Protein AF-A0A7S0K8N6-F1 (afdb_monomer_lite)

Organism: Cafeteria roenbergensis (NCBI:txid33653)

Secondary structure (DSSP, 8-state):
---HHHHHHHHHTSHHHHHHHHHHHHHHHHHHTT--SS-EEEEEEEEES--TT--HHHHHHHHHHHHHHHHHHTT----TT--SEEEEEEEE-TTT--EEEEEEEEESSHHHHHHHHT-TTS-BTTBS--EEEEEETTHHHHHHHHHHHHHHHHH-

Radius of gyration: 18.37 Å; chains: 1; bounding box: 34×46×56 Å

InterPro domains:
  IPR012677 Nucleotide-binding alpha-beta plait domain superfamily [G3DSA:3.30.70.330] (26-155)
  IPR035979 RNA-binding domain superfamily [SSF54928] (7-115)

Sequence (156 aa):
RMSVKQLAHARADGRHIVVELFRARRVRAASEASADAHSNDPRSVFLRNLPEGATAESLAAAAEAFVRAEEAKEGGTADEGESRVSECEVARHPRTGLCKGHAILRMVSDDAARLLRHVIGQAFAGSDRVDVRQANAGALEALRAKNAASRERAKA

pLDDT: mean 71.95, std 18.77, range [34.97, 93.31]

Structure (mmCIF, N/CA/C/O backbone):
data_AF-A0A7S0K8N6-F1
#
_entry.id   AF-A0A7S0K8N6-F1
#
loop_
_atom_site.group_PDB
_atom_site.id
_atom_site.type_symbol
_atom_site.label_atom_id
_atom_site.label_alt_id
_atom_site.label_comp_id
_atom_site.label_asym_id
_atom_site.label_entity_id
_atom_site.label_seq_id
_atom_site.pdbx_PDB_ins_code
_atom_site.Cartn_x
_atom_site.Cartn_y
_atom_site.Cartn_z
_atom_site.occupancy
_atom_site.B_iso_or_equiv
_atom_site.auth_seq_id
_atom_site.auth_comp_id
_atom_site.auth_asym_id
_atom_site.auth_atom_id
_atom_site.pdbx_PDB_model_num
ATOM 1 N N . ARG A 1 1 ? -5.032 -17.281 -35.861 1.00 44.78 1 ARG A N 1
ATOM 2 C CA . ARG A 1 1 ? -6.100 -17.079 -34.849 1.00 44.78 1 ARG A CA 1
ATOM 3 C C . ARG A 1 1 ? -6.362 -18.432 -34.195 1.00 44.78 1 ARG A C 1
ATOM 5 O O . ARG A 1 1 ? -6.739 -19.342 -34.918 1.00 44.78 1 ARG A O 1
ATOM 12 N N . MET A 1 2 ? -6.058 -18.603 -32.906 1.00 34.97 2 MET A N 1
ATOM 13 C CA . MET A 1 2 ? -6.268 -19.886 -32.211 1.00 34.97 2 MET A CA 1
ATOM 14 C C . MET A 1 2 ? -7.723 -20.038 -31.757 1.00 34.97 2 MET A C 1
ATOM 16 O O . MET A 1 2 ? -8.360 -19.045 -31.408 1.00 34.97 2 MET A O 1
ATOM 20 N N . SER A 1 3 ? -8.241 -21.270 -31.770 1.00 47.91 3 SER A N 1
ATOM 21 C CA . SER A 1 3 ? -9.622 -21.563 -31.363 1.00 47.91 3 SER A CA 1
ATOM 22 C C . SER A 1 3 ? -9.728 -21.831 -29.858 1.00 47.91 3 SER A C 1
ATOM 24 O O . SER A 1 3 ? -8.802 -22.348 -29.235 1.00 47.91 3 SER A O 1
ATOM 26 N N . VAL A 1 4 ? -10.893 -21.534 -29.278 1.00 48.88 4 VAL A N 1
ATOM 27 C CA . VAL A 1 4 ? -11.215 -21.674 -27.842 1.00 48.88 4 VAL A CA 1
ATOM 28 C C . VAL A 1 4 ? -10.942 -23.087 -27.294 1.00 48.88 4 VAL A C 1
ATOM 30 O O . VAL A 1 4 ? -10.591 -23.242 -26.126 1.00 48.88 4 VAL A O 1
ATOM 33 N N . LYS A 1 5 ? -10.998 -24.125 -28.141 1.00 42.44 5 LYS A N 1
ATOM 34 C CA . LYS A 1 5 ? -10.675 -25.509 -27.751 1.00 42.44 5 LYS A CA 1
ATOM 35 C C . LYS A 1 5 ? -9.182 -25.718 -27.449 1.00 42.44 5 LYS A C 1
ATOM 37 O O . LYS A 1 5 ? -8.846 -26.546 -26.608 1.00 42.44 5 LYS A O 1
ATOM 42 N N . GLN A 1 6 ? -8.289 -24.934 -28.060 1.00 49.00 6 GLN A N 1
ATOM 43 C CA . GLN A 1 6 ? -6.841 -24.989 -27.802 1.00 49.00 6 GLN A CA 1
ATOM 44 C C . GLN A 1 6 ? -6.470 -24.325 -26.464 1.00 49.00 6 GLN A C 1
ATOM 46 O O . GLN A 1 6 ? -5.533 -24.757 -25.797 1.00 49.00 6 GLN A O 1
ATOM 51 N N . LEU A 1 7 ? -7.252 -23.329 -26.028 1.00 46.88 7 LEU A N 1
ATOM 52 C CA . LEU A 1 7 ? -7.067 -22.643 -24.745 1.00 46.88 7 LEU A CA 1
ATOM 53 C C . LEU A 1 7 ? -7.424 -23.540 -23.544 1.00 46.88 7 LEU A C 1
ATOM 55 O O . LEU A 1 7 ? -6.782 -23.464 -22.499 1.00 46.88 7 LEU A O 1
ATOM 59 N N . ALA A 1 8 ? -8.424 -24.414 -23.694 1.00 47.38 8 ALA A N 1
ATOM 60 C CA . ALA A 1 8 ? -8.828 -25.354 -22.646 1.00 47.38 8 ALA A CA 1
ATOM 61 C C . ALA A 1 8 ? -7.823 -26.507 -22.472 1.00 47.38 8 ALA A C 1
ATOM 63 O O . ALA A 1 8 ? -7.524 -26.893 -21.345 1.00 47.38 8 ALA A O 1
ATOM 64 N N . HIS A 1 9 ? -7.245 -27.006 -23.569 1.00 40.44 9 HIS A N 1
ATOM 65 C CA . HIS A 1 9 ? -6.242 -28.074 -23.507 1.00 40.44 9 HIS A CA 1
ATOM 66 C C . HIS A 1 9 ? -4.936 -27.597 -22.843 1.00 40.44 9 HIS A C 1
ATOM 68 O O . HIS A 1 9 ? -4.378 -28.291 -22.002 1.00 40.44 9 HIS A O 1
ATOM 74 N N . ALA A 1 10 ? -4.522 -26.350 -23.101 1.00 46.25 10 ALA A N 1
ATOM 75 C CA . ALA A 1 10 ? -3.358 -25.743 -22.447 1.00 46.25 10 ALA A CA 1
ATOM 76 C C . ALA A 1 10 ? -3.528 -25.547 -20.923 1.00 46.25 10 ALA A C 1
ATOM 78 O O . ALA A 1 10 ? -2.540 -25.562 -20.187 1.00 46.25 10 ALA A O 1
ATOM 79 N N . ARG A 1 11 ? -4.771 -25.383 -20.437 1.00 48.72 11 ARG A N 1
ATOM 80 C CA . ARG A 1 11 ? -5.093 -25.363 -18.997 1.00 48.72 11 ARG A CA 1
ATOM 81 C C . ARG A 1 11 ? -5.067 -26.759 -18.367 1.00 48.72 11 ARG A C 1
ATOM 83 O O . ARG A 1 11 ? -4.719 -26.868 -17.196 1.00 48.72 11 ARG A O 1
ATOM 90 N N . ALA A 1 12 ? -5.398 -27.802 -19.129 1.00 50.88 12 ALA A N 1
ATOM 91 C CA . ALA A 1 12 ? -5.384 -29.189 -18.661 1.00 50.88 12 ALA A CA 1
ATOM 92 C C . ALA A 1 12 ? -3.966 -29.787 -18.583 1.00 50.88 12 ALA A C 1
ATOM 94 O O . ALA A 1 12 ? -3.707 -30.636 -17.738 1.00 50.88 12 ALA A O 1
ATOM 95 N N . ASP A 1 13 ? -3.030 -29.299 -19.401 1.00 50.25 13 ASP A N 1
ATOM 96 C CA . ASP A 1 13 ? -1.679 -29.865 -19.528 1.00 50.25 13 ASP A CA 1
ATOM 97 C C . ASP A 1 13 ? -0.740 -29.614 -18.334 1.00 50.25 13 ASP A C 1
ATOM 99 O O . ASP A 1 13 ? 0.434 -29.986 -18.379 1.00 50.25 13 ASP A O 1
ATOM 103 N N . GLY A 1 14 ? -1.193 -28.934 -17.273 1.00 47.22 14 GLY A N 1
ATOM 104 C CA . GLY A 1 14 ? -0.406 -28.659 -16.060 1.00 47.22 14 GLY A CA 1
ATOM 105 C C . GLY A 1 14 ? 0.812 -27.741 -16.264 1.00 47.22 14 GLY A C 1
ATOM 106 O O . GLY A 1 14 ? 1.283 -27.120 -15.318 1.00 47.22 14 GLY A O 1
ATOM 107 N N . ARG A 1 15 ? 1.296 -27.564 -17.498 1.00 49.75 15 ARG A N 1
ATOM 108 C CA . ARG A 1 15 ? 2.486 -26.774 -17.842 1.00 49.75 15 ARG A CA 1
ATOM 109 C C . ARG A 1 15 ? 2.302 -25.286 -17.551 1.00 49.75 15 ARG A C 1
ATOM 111 O O . ARG A 1 15 ? 3.237 -24.656 -17.070 1.00 49.75 15 ARG A O 1
ATOM 118 N N . HIS A 1 16 ? 1.107 -24.730 -17.767 1.00 43.53 16 HIS A N 1
ATOM 119 C CA . HIS A 1 16 ? 0.828 -23.321 -17.452 1.00 43.53 16 HIS A CA 1
ATOM 120 C C . HIS A 1 16 ? 0.760 -23.074 -15.934 1.00 43.53 16 HIS A C 1
ATOM 122 O O . HIS A 1 16 ? 1.315 -22.095 -15.442 1.00 43.53 16 HIS A O 1
ATOM 128 N N . ILE A 1 17 ? 0.182 -24.021 -15.183 1.00 49.12 17 ILE A N 1
ATOM 129 C CA . ILE A 1 17 ? 0.118 -23.985 -13.713 1.00 49.12 17 ILE A CA 1
ATOM 130 C C . ILE A 1 17 ? 1.530 -24.084 -13.121 1.00 49.12 17 ILE A C 1
ATOM 132 O O . ILE A 1 17 ? 1.879 -23.351 -12.199 1.00 49.12 17 ILE A O 1
ATOM 136 N N . VAL A 1 18 ? 2.383 -24.942 -13.688 1.00 45.88 18 VAL A N 1
ATOM 137 C CA . VAL A 1 18 ? 3.779 -25.089 -13.257 1.00 45.88 18 VAL A CA 1
ATOM 138 C C . VAL A 1 18 ? 4.577 -23.808 -13.523 1.00 45.88 18 VAL A C 1
ATOM 140 O O . VAL A 1 18 ? 5.326 -23.380 -12.650 1.00 45.88 18 VAL A O 1
ATOM 143 N N . VAL A 1 19 ? 4.395 -23.140 -14.668 1.00 46.75 19 VAL A N 1
ATOM 144 C CA . VAL A 1 19 ? 5.081 -21.863 -14.950 1.00 46.75 19 VAL A CA 1
ATOM 145 C C . VAL A 1 19 ? 4.637 -20.754 -13.987 1.00 46.75 19 VAL A C 1
ATOM 147 O O . VAL A 1 19 ? 5.489 -20.005 -13.499 1.00 46.75 19 VAL A O 1
ATOM 150 N N . GLU A 1 20 ? 3.347 -20.670 -13.649 1.00 41.22 20 GLU A N 1
ATOM 151 C CA . GLU A 1 20 ? 2.842 -19.723 -12.643 1.00 41.22 20 GLU A CA 1
ATOM 152 C C . GLU A 1 20 ? 3.358 -20.045 -11.234 1.00 41.22 20 GLU A C 1
ATOM 154 O O . GLU A 1 20 ? 3.832 -19.144 -10.541 1.00 41.22 20 GLU A O 1
ATOM 159 N N . LEU A 1 21 ? 3.388 -21.323 -10.842 1.00 41.31 21 LEU A N 1
ATOM 160 C CA . LEU A 1 21 ? 3.965 -21.769 -9.571 1.00 41.31 21 LEU A CA 1
ATOM 161 C C . LEU A 1 21 ? 5.463 -21.461 -9.486 1.00 41.31 21 LEU A C 1
ATOM 163 O O . LEU A 1 21 ? 5.920 -20.977 -8.454 1.00 41.31 21 LEU A O 1
ATOM 167 N N . PHE A 1 22 ? 6.237 -21.682 -10.553 1.00 39.75 22 PHE A N 1
ATOM 168 C CA . PHE A 1 22 ? 7.670 -21.369 -10.578 1.00 39.75 22 PHE A CA 1
ATOM 169 C C . PHE A 1 22 ? 7.939 -19.863 -10.568 1.00 39.75 22 PHE A C 1
ATOM 171 O O . PHE A 1 22 ? 8.869 -19.426 -9.886 1.00 39.75 22 PHE A O 1
ATOM 178 N N . ARG A 1 23 ? 7.125 -19.052 -11.261 1.00 40.22 23 ARG A N 1
ATOM 179 C CA . ARG A 1 23 ? 7.182 -17.585 -11.142 1.00 40.22 23 ARG A CA 1
ATOM 180 C C . ARG A 1 23 ? 6.846 -17.141 -9.723 1.00 40.22 23 ARG A C 1
ATOM 182 O O . ARG A 1 23 ? 7.619 -16.380 -9.149 1.00 40.22 23 ARG A O 1
ATOM 189 N N . ALA A 1 24 ? 5.783 -17.671 -9.123 1.00 42.22 24 ALA A N 1
ATOM 190 C CA . ALA A 1 24 ? 5.416 -17.382 -7.741 1.00 42.22 24 ALA A CA 1
ATOM 191 C C .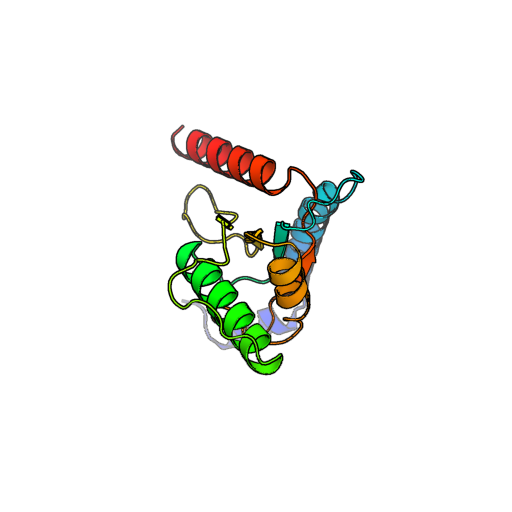 ALA A 1 24 ? 6.525 -17.792 -6.754 1.00 42.22 24 ALA A C 1
ATOM 193 O O . ALA A 1 24 ? 6.823 -17.042 -5.826 1.00 42.22 24 ALA A O 1
ATOM 194 N N . ARG A 1 25 ? 7.201 -18.928 -6.981 1.00 37.19 25 ARG A N 1
ATOM 195 C CA . ARG A 1 25 ? 8.320 -19.417 -6.152 1.00 37.19 25 ARG A CA 1
ATOM 196 C C . ARG A 1 25 ? 9.596 -18.587 -6.314 1.00 37.19 25 ARG A C 1
ATOM 198 O O . ARG A 1 25 ? 10.253 -18.298 -5.320 1.00 37.19 25 ARG A O 1
ATOM 205 N N . ARG A 1 26 ? 9.936 -18.153 -7.534 1.00 37.41 26 ARG A N 1
ATOM 206 C CA . ARG A 1 26 ? 11.084 -17.257 -7.787 1.00 37.41 26 ARG A CA 1
ATOM 207 C C . ARG A 1 26 ? 10.853 -15.850 -7.241 1.00 37.41 26 ARG A C 1
ATOM 209 O O . ARG A 1 26 ? 11.766 -15.271 -6.661 1.00 37.41 26 ARG A O 1
ATOM 216 N N . VAL A 1 27 ? 9.637 -15.321 -7.383 1.00 47.06 27 VAL A N 1
ATOM 217 C CA . VAL A 1 27 ? 9.240 -14.045 -6.769 1.00 47.06 27 VAL A CA 1
ATOM 218 C C . VAL A 1 27 ? 9.249 -14.166 -5.242 1.00 47.06 27 VAL A C 1
ATOM 220 O O . VAL A 1 27 ? 9.713 -13.254 -4.569 1.00 47.06 27 VAL A O 1
ATOM 223 N N . ARG A 1 28 ? 8.837 -15.316 -4.688 1.00 42.19 28 ARG A N 1
ATOM 224 C CA . ARG A 1 28 ? 8.918 -15.609 -3.250 1.00 42.19 28 ARG A CA 1
ATOM 225 C C . ARG A 1 28 ? 10.362 -15.618 -2.736 1.00 42.19 28 ARG A C 1
ATOM 227 O O . ARG A 1 28 ? 10.626 -14.916 -1.774 1.00 42.19 28 ARG A O 1
ATOM 234 N N . ALA A 1 29 ? 11.294 -16.289 -3.413 1.00 35.75 29 ALA A N 1
ATOM 235 C CA . ALA A 1 29 ? 12.700 -16.343 -2.994 1.00 35.75 29 ALA A CA 1
ATOM 236 C C . ALA A 1 29 ? 13.417 -14.977 -3.071 1.00 35.75 29 ALA A C 1
ATOM 238 O O . ALA A 1 29 ? 14.181 -14.624 -2.179 1.00 35.75 29 ALA A O 1
ATOM 239 N N . ALA A 1 30 ? 13.136 -14.165 -4.097 1.00 42.75 30 ALA A N 1
ATOM 240 C CA . ALA A 1 30 ? 13.681 -12.805 -4.190 1.00 42.75 30 ALA A CA 1
ATOM 241 C C . ALA A 1 30 ? 13.047 -11.831 -3.173 1.00 42.75 30 ALA A C 1
ATOM 243 O O . ALA A 1 30 ? 13.660 -10.824 -2.823 1.00 42.75 30 ALA A O 1
ATOM 244 N N . SER A 1 31 ? 11.830 -12.132 -2.706 1.00 44.56 31 SER A N 1
ATOM 245 C CA . SER A 1 31 ? 11.134 -11.387 -1.653 1.00 44.56 31 SER A CA 1
ATOM 246 C C . SER A 1 31 ? 11.548 -11.837 -0.242 1.00 44.56 31 SER A C 1
ATOM 248 O O . SER A 1 31 ? 11.524 -11.018 0.669 1.00 44.56 31 SER A O 1
ATOM 250 N N . GLU A 1 32 ? 11.952 -13.101 -0.062 1.00 38.91 32 GLU A N 1
ATOM 251 C CA . GLU A 1 32 ? 12.437 -13.683 1.203 1.00 38.91 32 GLU A CA 1
ATOM 252 C C . GLU A 1 32 ? 13.916 -13.362 1.474 1.00 38.91 32 GLU A C 1
ATOM 254 O O . GLU A 1 32 ? 14.274 -13.131 2.618 1.00 38.91 32 GLU A O 1
ATOM 259 N N . ALA A 1 33 ? 14.770 -13.209 0.453 1.00 39.22 33 ALA A N 1
ATOM 260 C CA . ALA A 1 33 ? 16.171 -12.792 0.645 1.00 39.22 33 ALA A CA 1
ATOM 261 C C . ALA A 1 33 ? 16.335 -11.357 1.205 1.00 39.22 33 ALA A C 1
ATOM 263 O O . ALA A 1 33 ? 17.443 -10.916 1.493 1.00 39.22 33 ALA A O 1
ATOM 264 N N . SER A 1 34 ? 15.235 -10.613 1.346 1.00 42.25 34 SER A N 1
ATOM 265 C CA . SER A 1 34 ? 15.181 -9.318 2.029 1.00 42.25 34 SER A CA 1
ATOM 266 C C . SER A 1 34 ? 14.826 -9.442 3.522 1.00 42.25 34 SER A C 1
ATOM 268 O O . SER A 1 34 ? 14.711 -8.405 4.175 1.00 42.25 34 SER A O 1
ATOM 270 N N . ALA A 1 35 ? 14.591 -10.664 4.030 1.00 39.56 35 ALA A N 1
ATOM 271 C CA . ALA A 1 35 ? 14.024 -10.956 5.351 1.00 39.56 35 ALA A CA 1
ATOM 272 C C . ALA A 1 35 ? 15.047 -11.186 6.478 1.00 39.56 35 ALA A C 1
ATOM 274 O O . ALA A 1 35 ? 14.685 -11.060 7.643 1.00 39.56 35 ALA A O 1
ATOM 275 N N . ASP A 1 36 ? 16.313 -11.458 6.158 1.00 36.53 36 ASP A N 1
ATOM 276 C CA . ASP A 1 36 ? 17.320 -11.833 7.156 1.00 36.53 36 ASP A CA 1
ATOM 277 C C . ASP A 1 36 ? 18.231 -10.652 7.538 1.00 36.53 36 ASP A C 1
ATOM 279 O O . ASP A 1 36 ? 19.398 -10.590 7.161 1.00 36.53 36 ASP A O 1
ATOM 283 N N . ALA A 1 37 ? 17.690 -9.691 8.296 1.00 39.47 37 ALA A N 1
ATOM 284 C CA . ALA A 1 37 ? 18.465 -8.750 9.115 1.00 39.47 37 ALA A CA 1
ATOM 285 C C . ALA A 1 37 ? 17.570 -8.173 10.228 1.00 39.47 37 ALA A C 1
ATOM 287 O O . ALA A 1 37 ? 16.569 -7.514 9.960 1.00 39.47 37 ALA A O 1
ATOM 288 N N . HIS A 1 38 ? 17.916 -8.466 11.484 1.00 43.16 38 HIS A N 1
ATOM 289 C CA . HIS A 1 38 ? 17.074 -8.288 12.672 1.00 43.16 38 HIS A CA 1
ATOM 290 C C . HIS A 1 38 ? 17.031 -6.839 13.185 1.00 43.16 38 HIS A C 1
ATOM 292 O O . HIS A 1 38 ? 17.598 -6.504 14.223 1.00 43.16 38 HIS A O 1
ATOM 298 N N . SER A 1 39 ? 16.308 -5.982 12.475 1.00 45.75 39 SER A N 1
ATOM 299 C CA . SER A 1 39 ? 15.748 -4.748 13.021 1.00 45.75 39 SER A CA 1
ATOM 300 C C . SER A 1 39 ? 14.447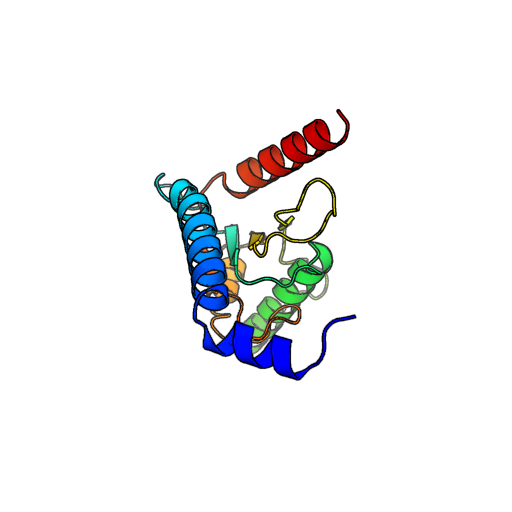 -4.487 12.277 1.00 45.75 39 SER A C 1
ATOM 302 O O . SER A 1 39 ? 14.451 -4.459 11.049 1.00 45.75 39 SER A O 1
ATOM 304 N N . ASN A 1 40 ? 13.330 -4.359 12.991 1.00 66.81 40 ASN A N 1
ATOM 305 C CA . ASN A 1 40 ? 12.032 -4.069 12.392 1.00 66.81 40 ASN A CA 1
ATOM 306 C C . ASN A 1 40 ? 11.648 -2.641 12.762 1.00 66.81 40 ASN A C 1
ATOM 308 O O . ASN A 1 40 ? 11.552 -2.324 13.945 1.00 66.81 40 ASN A O 1
ATOM 312 N N . ASP A 1 41 ? 11.400 -1.791 11.769 1.00 76.94 41 ASP A N 1
ATOM 313 C CA . ASP A 1 41 ? 10.763 -0.499 12.017 1.00 76.94 41 ASP A CA 1
ATOM 314 C C . ASP A 1 41 ? 9.292 -0.773 12.399 1.00 76.94 41 ASP A C 1
ATOM 316 O O . ASP A 1 41 ? 8.540 -1.306 11.575 1.00 76.94 41 ASP A O 1
ATOM 320 N N . PRO A 1 42 ? 8.854 -0.481 13.642 1.00 82.62 42 PRO A N 1
ATOM 321 C CA . PRO A 1 42 ? 7.500 -0.796 14.105 1.00 82.62 42 PRO A CA 1
ATOM 322 C C . PRO A 1 42 ? 6.409 -0.064 13.321 1.00 82.62 42 PRO A C 1
ATOM 324 O O . PRO A 1 42 ? 5.275 -0.557 13.258 1.00 82.62 42 PRO A O 1
ATOM 327 N N . ARG A 1 43 ? 6.767 1.054 12.677 1.00 88.75 43 ARG A N 1
ATOM 328 C CA . ARG A 1 43 ? 5.878 1.895 11.870 1.00 88.75 43 ARG A CA 1
ATOM 329 C C . ARG A 1 43 ? 5.783 1.450 10.423 1.00 88.75 43 ARG A C 1
ATOM 331 O O . ARG A 1 43 ? 4.872 1.884 9.721 1.00 88.75 43 ARG A O 1
ATOM 338 N N . SER A 1 44 ? 6.708 0.615 9.959 1.00 89.00 44 SER A N 1
ATOM 339 C CA . SER A 1 44 ? 6.747 0.196 8.564 1.00 89.00 44 SER A CA 1
ATOM 340 C C . SER A 1 44 ? 6.009 -1.126 8.351 1.00 89.00 44 SER A C 1
ATOM 342 O O . SER A 1 44 ? 6.150 -2.101 9.093 1.00 89.00 44 SER A O 1
ATOM 344 N N . VAL A 1 45 ? 5.208 -1.162 7.293 1.00 88.69 45 VAL A N 1
ATOM 345 C CA . VAL A 1 45 ? 4.309 -2.252 6.926 1.00 88.69 45 VAL A CA 1
ATOM 346 C C . VAL A 1 45 ? 4.599 -2.672 5.490 1.00 88.69 45 VAL A C 1
ATOM 348 O O . VAL A 1 45 ? 4.671 -1.849 4.580 1.00 88.69 45 VAL A O 1
ATOM 351 N N . PHE A 1 46 ? 4.768 -3.970 5.282 1.00 89.25 46 PHE A N 1
ATOM 352 C CA . PHE A 1 46 ? 4.930 -4.592 3.979 1.00 89.25 46 PHE A CA 1
ATOM 353 C C . PHE A 1 46 ? 3.584 -5.135 3.497 1.00 89.25 46 PHE A C 1
ATOM 355 O O . PHE A 1 46 ? 2.940 -5.919 4.195 1.00 89.25 46 PHE A O 1
ATOM 362 N N . LEU A 1 47 ? 3.187 -4.740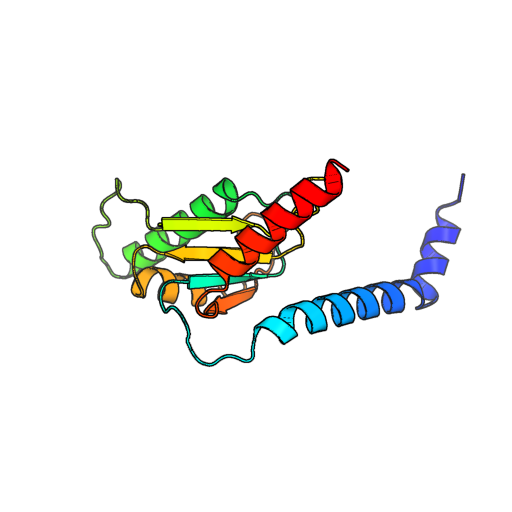 2.289 1.00 87.62 47 LEU A N 1
ATOM 363 C CA . LEU A 1 47 ? 1.981 -5.212 1.614 1.00 87.62 47 LEU A CA 1
ATOM 364 C C . LEU A 1 47 ? 2.352 -6.133 0.457 1.00 87.62 47 LEU A C 1
ATOM 366 O O . LEU A 1 47 ? 3.229 -5.802 -0.344 1.00 87.62 47 LEU A O 1
ATOM 370 N N . ARG A 1 48 ? 1.638 -7.250 0.314 1.00 87.19 48 ARG A N 1
ATOM 371 C CA . ARG A 1 48 ? 1.810 -8.220 -0.776 1.00 87.19 48 ARG A CA 1
ATOM 372 C C . ARG A 1 48 ? 0.466 -8.631 -1.380 1.00 87.19 48 ARG A C 1
ATOM 374 O O . ARG A 1 48 ? -0.568 -8.531 -0.732 1.00 87.19 48 ARG A O 1
ATOM 381 N N . ASN A 1 49 ? 0.510 -9.143 -2.613 1.00 85.31 49 ASN A N 1
ATOM 382 C CA . ASN A 1 49 ? -0.646 -9.527 -3.437 1.00 85.31 49 ASN A CA 1
ATOM 383 C C . ASN A 1 49 ? -1.470 -8.311 -3.884 1.00 85.31 49 ASN A C 1
ATOM 385 O O . ASN A 1 49 ? -2.701 -8.338 -3.927 1.00 85.31 49 ASN A O 1
ATOM 389 N N . LEU A 1 50 ? -0.761 -7.231 -4.208 1.00 84.88 50 LEU A N 1
ATOM 390 C CA . LEU A 1 50 ? -1.359 -6.019 -4.752 1.00 84.88 50 LEU A CA 1
ATOM 391 C C . LEU A 1 50 ? -1.671 -6.182 -6.249 1.00 84.88 50 LEU A C 1
ATOM 393 O O . LEU A 1 50 ? -0.914 -6.859 -6.954 1.00 84.88 50 LEU A O 1
ATOM 397 N N . PRO A 1 51 ? -2.743 -5.551 -6.756 1.00 84.69 51 PRO A N 1
ATOM 398 C CA . PRO A 1 51 ? -3.051 -5.563 -8.179 1.00 84.69 51 PRO A CA 1
ATOM 399 C C . PRO A 1 51 ? -2.016 -4.745 -8.962 1.00 84.69 51 PRO A C 1
ATOM 401 O O . PRO A 1 51 ? -1.406 -3.814 -8.435 1.00 84.69 51 PRO A O 1
ATOM 404 N N . GLU A 1 52 ? -1.843 -5.042 -10.253 1.00 86.25 52 GLU A N 1
ATOM 405 C CA . GLU A 1 52 ? -0.882 -4.332 -11.117 1.00 86.25 52 GLU A CA 1
ATOM 406 C C . GLU A 1 52 ? -1.151 -2.818 -11.197 1.00 86.25 52 GLU A C 1
ATOM 408 O O . GLU A 1 52 ? -0.216 -2.029 -11.355 1.00 86.25 52 GLU A O 1
ATOM 413 N N . GLY A 1 53 ? -2.419 -2.418 -11.043 1.00 85.69 53 GLY A N 1
ATOM 414 C CA . GLY A 1 53 ? -2.868 -1.025 -11.019 1.00 85.69 53 GLY A CA 1
ATOM 415 C C . GLY A 1 53 ? -2.684 -0.303 -9.681 1.00 85.69 53 GLY A C 1
ATOM 416 O O . GLY A 1 53 ? -3.028 0.871 -9.596 1.00 85.69 53 GLY A O 1
ATOM 417 N N . ALA A 1 54 ? -2.156 -0.958 -8.641 1.00 86.38 54 ALA A N 1
ATOM 418 C CA . ALA A 1 54 ? -1.972 -0.324 -7.339 1.00 86.38 54 ALA A CA 1
ATOM 419 C C . ALA A 1 54 ? -1.011 0.874 -7.424 1.00 86.38 54 ALA A C 1
ATOM 421 O O . ALA A 1 54 ? 0.124 0.766 -7.909 1.00 86.38 54 ALA A O 1
ATOM 422 N N . THR A 1 55 ? -1.459 2.017 -6.912 1.00 89.62 55 THR A N 1
ATOM 423 C CA . THR A 1 55 ? -0.666 3.246 -6.799 1.00 89.62 55 THR A CA 1
ATOM 424 C C . THR A 1 55 ? -0.397 3.592 -5.339 1.00 89.62 55 THR A C 1
ATOM 426 O O . THR A 1 55 ? -1.101 3.115 -4.449 1.00 89.62 55 THR A O 1
ATOM 429 N N . ALA A 1 56 ? 0.618 4.422 -5.087 1.00 89.50 56 ALA A N 1
ATOM 430 C CA . ALA A 1 56 ? 0.953 4.834 -3.726 1.00 89.50 56 ALA A CA 1
ATOM 431 C C . ALA A 1 56 ? -0.225 5.574 -3.075 1.00 89.50 56 ALA A C 1
ATOM 433 O O . ALA A 1 56 ? -0.567 5.304 -1.931 1.00 89.50 56 ALA A O 1
ATOM 434 N N . GLU A 1 57 ? -0.905 6.417 -3.851 1.00 89.75 57 GLU A N 1
ATOM 435 C CA . GLU A 1 57 ? -2.082 7.180 -3.440 1.00 89.75 57 GLU A CA 1
ATOM 436 C C . GLU A 1 57 ? -3.245 6.248 -3.078 1.00 89.75 57 GLU A C 1
ATOM 438 O O . GLU A 1 57 ? -3.832 6.383 -2.009 1.00 89.75 57 GLU A O 1
ATOM 443 N N . SER A 1 58 ? -3.541 5.251 -3.924 1.00 87.69 58 SER A N 1
ATOM 444 C CA . SER A 1 58 ? -4.627 4.294 -3.662 1.00 87.69 58 SER A CA 1
ATOM 445 C C . SER A 1 58 ? -4.380 3.439 -2.414 1.00 87.69 58 SER A C 1
ATOM 447 O O . SER A 1 58 ? -5.314 3.139 -1.673 1.00 87.69 58 SER A O 1
ATOM 449 N N . LEU A 1 59 ? -3.121 3.062 -2.163 1.00 89.19 59 LEU A N 1
ATOM 450 C CA . LEU A 1 59 ? -2.740 2.256 -1.004 1.00 89.19 59 LEU A CA 1
ATOM 451 C C . LEU A 1 59 ? -2.722 3.092 0.274 1.00 89.19 59 LEU A C 1
ATOM 453 O O . LEU A 1 59 ? -3.180 2.607 1.304 1.00 89.19 59 LEU A O 1
ATOM 457 N N . ALA A 1 60 ? -2.227 4.331 0.208 1.00 90.12 60 ALA A N 1
ATOM 458 C CA . ALA A 1 60 ? -2.255 5.261 1.329 1.00 90.12 60 ALA A CA 1
ATOM 459 C C . ALA A 1 60 ? -3.700 5.571 1.739 1.00 90.12 60 ALA A C 1
ATOM 461 O O . ALA A 1 60 ? -4.045 5.388 2.900 1.00 90.12 60 ALA A O 1
ATOM 462 N N . ALA A 1 61 ? -4.573 5.907 0.783 1.00 87.56 61 ALA A N 1
ATOM 463 C CA . ALA A 1 61 ? -5.985 6.174 1.059 1.00 87.56 61 ALA A CA 1
ATOM 464 C C . ALA A 1 61 ? -6.705 4.956 1.668 1.00 87.56 61 ALA A C 1
ATOM 466 O O . ALA A 1 61 ? -7.461 5.096 2.628 1.00 87.56 61 ALA A O 1
ATOM 467 N N . ALA A 1 62 ? -6.450 3.746 1.153 1.00 86.81 62 ALA A N 1
ATOM 468 C CA . ALA A 1 62 ? -7.021 2.522 1.716 1.00 86.81 62 ALA A CA 1
ATOM 469 C C . ALA A 1 62 ? -6.504 2.238 3.138 1.00 86.81 62 ALA A C 1
ATOM 471 O O . ALA A 1 62 ? -7.277 1.835 4.007 1.00 86.81 62 ALA A O 1
ATOM 472 N N . ALA A 1 63 ? -5.212 2.471 3.386 1.00 87.94 63 ALA A N 1
ATOM 473 C CA . ALA A 1 63 ? -4.611 2.315 4.705 1.00 87.94 63 ALA A CA 1
ATOM 474 C C . ALA A 1 63 ? -5.186 3.314 5.715 1.00 87.94 63 ALA A C 1
ATOM 476 O O . ALA A 1 63 ? -5.537 2.928 6.827 1.00 87.94 63 ALA A O 1
ATOM 477 N N . GLU A 1 64 ? -5.326 4.578 5.323 1.00 88.25 64 GLU A N 1
ATOM 478 C CA . GLU A 1 64 ? -5.925 5.617 6.159 1.00 88.25 64 GLU A CA 1
ATOM 479 C C . GLU A 1 64 ? -7.382 5.310 6.489 1.00 88.25 64 GLU A C 1
ATOM 481 O O . GLU A 1 64 ? -7.760 5.360 7.657 1.00 88.25 64 GLU A O 1
ATOM 486 N N . ALA A 1 65 ? -8.186 4.945 5.486 1.00 85.81 65 ALA A N 1
ATOM 487 C CA . ALA A 1 65 ? -9.585 4.590 5.691 1.00 85.81 65 ALA A CA 1
ATOM 488 C C . ALA A 1 65 ? -9.733 3.416 6.668 1.00 85.81 65 ALA A C 1
ATOM 490 O O . ALA A 1 65 ? -10.583 3.462 7.556 1.00 85.81 65 ALA A O 1
ATOM 491 N N . PHE A 1 66 ? -8.881 2.392 6.543 1.00 85.81 66 PHE A N 1
ATOM 492 C CA . PHE A 1 66 ? -8.887 1.258 7.461 1.00 85.81 66 PHE A CA 1
ATOM 493 C C . PHE A 1 66 ? -8.515 1.675 8.886 1.00 85.81 66 PHE A C 1
ATOM 495 O O . PHE A 1 66 ? -9.253 1.382 9.821 1.00 85.81 66 PHE A O 1
ATOM 502 N N . VAL A 1 67 ? -7.394 2.383 9.060 1.00 86.62 67 VAL A N 1
ATOM 503 C CA . VAL A 1 67 ? -6.930 2.812 10.389 1.00 86.62 67 VAL A CA 1
ATOM 504 C C . VAL A 1 67 ? -7.977 3.684 11.070 1.00 86.62 67 VAL A C 1
ATOM 506 O O . VAL A 1 67 ? -8.302 3.432 12.223 1.00 86.62 67 VAL A O 1
ATOM 509 N N . ARG A 1 68 ? -8.571 4.644 10.352 1.00 85.00 68 ARG A N 1
ATOM 510 C CA . ARG A 1 68 ? -9.651 5.486 10.888 1.00 85.00 68 ARG A CA 1
ATOM 511 C C . ARG A 1 68 ? -10.875 4.664 11.289 1.00 85.00 68 ARG A C 1
ATOM 513 O O . ARG A 1 68 ? -11.458 4.914 12.339 1.00 85.00 68 ARG A O 1
ATOM 520 N N . ALA A 1 69 ? -11.257 3.679 10.476 1.00 84.00 69 ALA A N 1
ATOM 521 C CA . ALA A 1 69 ? -12.379 2.801 10.789 1.00 84.00 69 ALA A CA 1
ATOM 522 C C . ALA A 1 69 ? -12.120 1.942 12.037 1.00 84.00 69 ALA A C 1
ATOM 524 O O . ALA A 1 69 ? -13.050 1.708 12.803 1.00 84.00 69 ALA A O 1
ATOM 525 N N . GLU A 1 70 ? -10.886 1.484 12.260 1.00 84.88 70 GLU A N 1
ATOM 526 C CA . GLU A 1 70 ? -10.522 0.765 13.485 1.00 84.88 70 GLU A CA 1
ATOM 527 C C . GLU A 1 70 ? -10.434 1.702 14.703 1.00 84.88 70 GLU A C 1
ATOM 529 O O . GLU A 1 70 ? -11.013 1.388 15.740 1.00 84.88 70 GLU A O 1
ATOM 534 N N . GLU A 1 71 ? -9.813 2.880 14.577 1.00 83.12 71 GLU A N 1
ATOM 535 C CA . GLU A 1 71 ? -9.731 3.886 15.654 1.00 83.12 71 GLU A CA 1
ATOM 536 C C . GLU A 1 71 ? -11.126 4.328 16.137 1.00 83.12 71 GLU A C 1
ATOM 538 O O . GLU A 1 71 ? -11.363 4.479 17.339 1.00 83.12 71 GLU A O 1
ATOM 543 N N . ALA A 1 72 ? -12.085 4.470 15.217 1.00 82.38 72 ALA A N 1
ATOM 544 C CA . ALA A 1 72 ? -13.465 4.820 15.546 1.00 82.38 72 ALA A CA 1
ATOM 545 C C . ALA A 1 72 ? -14.184 3.739 16.379 1.00 82.38 72 ALA A C 1
ATOM 547 O O . ALA A 1 72 ? -15.052 4.068 17.189 1.00 82.38 72 ALA A O 1
ATOM 548 N N . LYS A 1 73 ? -13.827 2.453 16.227 1.00 82.19 73 LYS A N 1
ATOM 549 C CA . LYS A 1 73 ? -14.396 1.365 17.050 1.00 82.19 73 LYS A CA 1
ATOM 550 C C . LYS A 1 73 ? -13.908 1.419 18.494 1.00 82.19 73 LYS A C 1
ATOM 552 O O . LYS A 1 73 ? -14.633 0.995 19.389 1.00 82.19 73 LYS A O 1
ATOM 557 N N . GLU A 1 74 ? -12.705 1.942 18.720 1.00 75.06 74 GLU A N 1
ATOM 558 C CA . GLU A 1 74 ? -12.110 2.090 20.053 1.00 75.06 74 GLU A CA 1
ATOM 559 C C . GLU A 1 74 ? -12.601 3.354 20.790 1.00 75.06 74 GLU A C 1
ATOM 561 O O . GLU A 1 74 ? -12.159 3.635 21.902 1.00 75.06 74 GLU A O 1
ATOM 566 N N . GLY A 1 75 ? -13.547 4.107 20.212 1.00 66.25 75 GLY A N 1
ATOM 567 C CA . GLY A 1 75 ? -14.095 5.328 20.813 1.00 66.25 75 GLY A CA 1
ATOM 568 C C . GLY A 1 75 ? -13.176 6.546 20.684 1.00 66.25 75 GLY A C 1
ATOM 569 O O . GLY A 1 75 ? -13.392 7.549 21.365 1.00 66.25 75 GLY A O 1
ATOM 570 N N . GLY A 1 76 ? -12.158 6.476 19.821 1.00 61.38 76 GLY A N 1
ATOM 571 C CA . GLY A 1 76 ? -11.276 7.599 19.531 1.00 61.38 76 GLY A CA 1
ATOM 572 C C . GLY A 1 76 ? -11.985 8.672 18.706 1.00 61.38 76 GLY A C 1
ATOM 573 O O . GLY A 1 76 ? -12.535 8.394 17.641 1.00 61.38 76 GLY A O 1
ATOM 574 N N . THR A 1 77 ? -11.936 9.925 19.160 1.00 56.69 77 THR A N 1
ATOM 575 C CA . THR A 1 77 ? -12.264 11.090 18.327 1.00 56.69 77 THR A CA 1
ATOM 576 C C . THR A 1 77 ? -11.077 11.350 17.403 1.00 56.69 77 THR A C 1
ATOM 578 O O . THR A 1 77 ? -10.192 12.141 17.730 1.00 56.69 77 THR A O 1
ATOM 581 N N . ALA A 1 78 ? -10.987 10.599 16.306 1.00 56.75 78 ALA A N 1
ATOM 582 C CA . ALA A 1 78 ? -9.915 10.778 15.337 1.00 56.75 78 ALA A CA 1
ATOM 583 C C . ALA A 1 78 ? -9.971 12.202 14.759 1.00 56.75 78 ALA A C 1
ATOM 585 O O . ALA A 1 78 ? -11.022 12.646 14.299 1.00 56.75 78 ALA A O 1
ATOM 586 N N . ASP A 1 79 ? -8.842 12.909 14.794 1.00 63.50 79 ASP A N 1
ATOM 587 C CA . ASP A 1 79 ? -8.699 14.202 14.133 1.00 63.50 79 ASP A CA 1
ATOM 588 C C . ASP A 1 79 ? -8.778 13.989 12.612 1.00 63.50 79 ASP A C 1
ATOM 590 O O . ASP A 1 79 ? -7.949 13.297 12.012 1.00 63.50 79 ASP A O 1
ATOM 594 N N . GLU A 1 80 ? -9.821 14.531 11.982 1.00 60.19 80 GLU A N 1
ATOM 595 C CA . GLU A 1 80 ? -10.135 14.284 10.573 1.00 60.19 80 GLU A CA 1
ATOM 596 C C . GLU A 1 80 ? -9.067 14.843 9.617 1.00 60.19 80 GLU A C 1
ATOM 598 O O . GLU A 1 80 ? -8.999 14.402 8.463 1.00 60.19 80 GLU A O 1
ATOM 603 N N . GLY A 1 81 ? -8.214 15.762 10.088 1.00 64.44 81 GLY A N 1
ATOM 604 C CA . GLY A 1 81 ? -7.204 16.456 9.285 1.00 64.44 81 GLY A CA 1
ATOM 605 C C . GLY A 1 81 ? -5.836 15.774 9.188 1.00 64.44 81 GLY A C 1
ATOM 606 O O . GLY A 1 81 ? -5.070 16.101 8.281 1.00 64.44 81 GLY A O 1
ATOM 607 N N . GLU A 1 82 ? -5.509 14.824 10.069 1.00 76.44 82 GLU A N 1
ATOM 608 C CA . GLU A 1 82 ? -4.170 14.223 10.093 1.00 76.44 82 GLU A CA 1
ATOM 609 C C . GLU A 1 82 ? -4.077 12.950 9.236 1.00 76.44 82 GLU A C 1
ATOM 611 O O . GLU A 1 82 ? -4.893 12.023 9.334 1.00 76.44 82 GLU A O 1
ATOM 616 N N . SER A 1 83 ? -3.045 12.893 8.388 1.00 82.56 83 SER A N 1
ATOM 617 C CA . SER A 1 83 ? -2.683 11.677 7.658 1.00 82.56 83 SER A CA 1
ATOM 618 C C . SER A 1 83 ? -2.080 10.658 8.623 1.00 82.56 83 SER A C 1
ATOM 620 O O . SER A 1 83 ? -1.253 10.989 9.473 1.00 82.56 83 SER A O 1
ATOM 622 N N . ARG A 1 84 ? -2.478 9.390 8.486 1.00 85.62 84 ARG A N 1
ATOM 623 C CA . ARG A 1 84 ? -1.895 8.277 9.257 1.00 85.62 84 ARG A CA 1
ATOM 624 C C . ARG A 1 84 ? -0.721 7.617 8.539 1.00 85.62 84 ARG A C 1
ATOM 626 O O . ARG A 1 84 ? 0.027 6.864 9.165 1.00 85.62 84 ARG A O 1
ATOM 633 N N . VAL A 1 85 ? -0.533 7.914 7.255 1.00 89.56 85 VAL A N 1
ATOM 634 C CA . VAL A 1 85 ? 0.517 7.350 6.402 1.00 89.56 85 VAL A CA 1
ATOM 635 C C . VAL A 1 85 ? 1.568 8.426 6.156 1.00 89.56 85 VAL A C 1
ATOM 637 O O . VAL A 1 85 ? 1.308 9.415 5.487 1.00 89.56 85 VAL A O 1
ATOM 640 N N . SER A 1 86 ? 2.780 8.236 6.674 1.00 91.94 86 SER A N 1
ATOM 641 C CA . SER A 1 86 ? 3.867 9.190 6.430 1.00 91.94 86 SER A CA 1
ATOM 642 C C . SER A 1 86 ? 4.471 9.005 5.042 1.00 91.94 86 SER A C 1
ATOM 644 O O . SER A 1 86 ? 4.787 9.977 4.361 1.00 91.94 86 SER A O 1
ATOM 646 N N . GLU A 1 87 ? 4.644 7.756 4.606 1.00 92.38 87 GLU A N 1
ATOM 647 C CA . GLU A 1 87 ? 5.313 7.442 3.347 1.00 92.38 87 GLU A CA 1
ATOM 648 C C . GLU A 1 87 ? 4.738 6.166 2.717 1.00 92.38 87 GLU A C 1
ATOM 650 O O . GLU A 1 87 ? 4.387 5.213 3.410 1.00 92.38 87 GLU A O 1
ATOM 655 N N . CYS A 1 88 ? 4.694 6.101 1.385 1.00 92.50 88 CYS A N 1
ATOM 656 C CA . CYS A 1 88 ? 4.317 4.894 0.651 1.00 92.50 88 CYS A CA 1
ATOM 657 C C . CYS A 1 88 ? 5.213 4.720 -0.578 1.00 92.50 88 CYS A C 1
ATOM 659 O O . CYS A 1 88 ? 5.355 5.638 -1.384 1.00 92.50 88 CYS A O 1
ATOM 661 N N . GLU A 1 89 ? 5.799 3.534 -0.742 1.00 93.31 89 GLU A N 1
ATOM 662 C CA . GLU A 1 89 ? 6.575 3.169 -1.924 1.00 93.31 89 GLU A CA 1
ATOM 663 C C . GLU A 1 89 ? 6.049 1.862 -2.520 1.00 93.31 89 GLU A C 1
ATOM 665 O O . GLU A 1 89 ? 6.012 0.816 -1.868 1.00 93.31 89 GLU A O 1
ATOM 670 N N . VAL A 1 90 ? 5.687 1.907 -3.800 1.00 91.81 90 VAL A N 1
ATOM 671 C CA . VAL A 1 90 ? 5.212 0.736 -4.545 1.00 91.81 90 VAL A CA 1
ATOM 672 C C . VAL A 1 90 ? 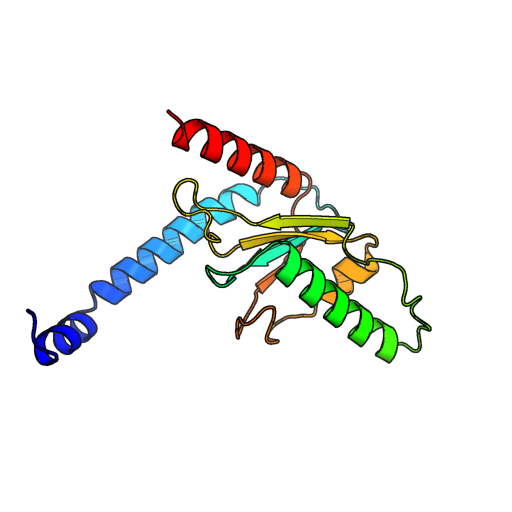6.357 0.151 -5.350 1.00 91.81 90 VAL A C 1
ATOM 674 O O . VAL A 1 90 ? 7.049 0.867 -6.072 1.00 91.81 90 VAL A O 1
ATOM 677 N N . ALA A 1 91 ? 6.547 -1.164 -5.298 1.00 88.81 91 ALA A N 1
ATOM 678 C CA . ALA A 1 91 ? 7.512 -1.817 -6.168 1.00 88.81 91 ALA A CA 1
ATOM 679 C C . ALA A 1 91 ? 7.030 -1.755 -7.617 1.00 88.81 91 ALA A C 1
ATOM 681 O O . ALA A 1 91 ? 5.977 -2.304 -7.940 1.00 88.81 91 ALA A O 1
ATOM 682 N N . ARG A 1 92 ? 7.797 -1.117 -8.510 1.00 86.94 92 ARG A N 1
ATOM 683 C CA . ARG A 1 92 ? 7.358 -0.884 -9.895 1.00 86.94 92 ARG A CA 1
ATOM 684 C C . ARG A 1 92 ? 8.201 -1.611 -10.925 1.00 86.94 92 ARG A C 1
ATOM 686 O O . ARG A 1 92 ? 9.406 -1.838 -10.761 1.00 86.94 92 ARG A O 1
ATOM 693 N N . HIS A 1 93 ? 7.554 -2.004 -12.015 1.00 87.00 93 HIS A N 1
ATOM 694 C CA . HIS A 1 93 ? 8.229 -2.510 -13.195 1.00 87.00 93 HIS A CA 1
ATOM 695 C C . HIS A 1 93 ? 8.844 -1.343 -13.987 1.00 87.00 93 HIS A C 1
ATOM 697 O O . HIS A 1 93 ? 8.130 -0.402 -14.326 1.00 87.00 93 HIS A O 1
ATOM 703 N N . PRO A 1 94 ? 10.153 -1.383 -14.304 1.00 81.06 94 PRO A N 1
ATOM 704 C CA . PRO A 1 94 ? 10.875 -0.231 -14.850 1.00 81.06 94 PRO A CA 1
ATOM 705 C C . PRO A 1 94 ? 10.336 0.293 -16.179 1.00 81.06 94 PRO A C 1
ATOM 707 O O . PRO A 1 94 ? 10.386 1.489 -16.423 1.00 81.06 94 PRO A O 1
ATOM 710 N N . ARG A 1 95 ? 9.837 -0.603 -17.038 1.00 82.00 95 ARG A N 1
ATOM 711 C CA . ARG A 1 95 ? 9.380 -0.241 -18.389 1.00 82.00 95 ARG A CA 1
ATOM 712 C C . ARG A 1 95 ? 7.908 0.142 -18.456 1.00 82.00 95 ARG A C 1
ATOM 714 O O . ARG A 1 95 ? 7.522 0.917 -19.313 1.00 82.00 95 ARG A O 1
ATOM 721 N N . THR A 1 96 ? 7.083 -0.450 -17.597 1.00 85.56 96 THR A N 1
ATOM 722 C CA . THR A 1 96 ? 5.619 -0.319 -17.677 1.00 85.56 96 THR A CA 1
ATOM 723 C C . THR A 1 96 ? 5.053 0.552 -16.562 1.00 85.56 96 THR A C 1
ATOM 725 O O . THR A 1 96 ? 3.890 0.919 -16.620 1.00 85.56 96 THR A O 1
ATOM 728 N N . GLY A 1 97 ? 5.831 0.848 -15.514 1.00 86.00 97 GLY A N 1
ATOM 729 C CA . GLY A 1 97 ? 5.369 1.585 -14.333 1.00 86.00 97 GLY A CA 1
ATOM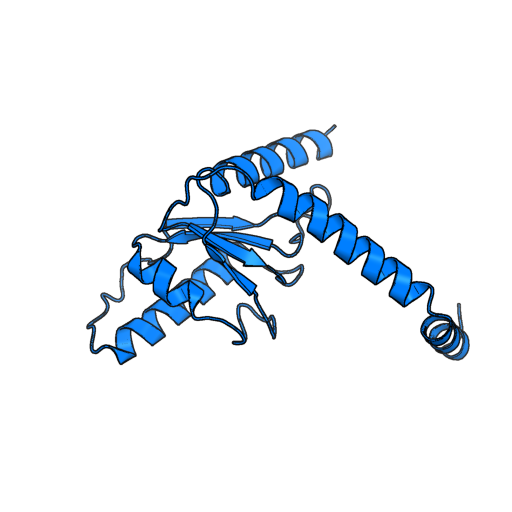 730 C C . GLY A 1 97 ? 4.410 0.805 -13.423 1.00 86.00 97 GLY A C 1
ATOM 731 O O . GLY A 1 97 ? 4.123 1.262 -12.314 1.00 86.00 97 GLY A O 1
ATOM 732 N N . LEU A 1 98 ? 3.957 -0.377 -13.853 1.00 87.25 98 LEU A N 1
ATOM 733 C CA . LEU A 1 98 ? 2.986 -1.214 -13.145 1.00 87.25 98 LEU A CA 1
ATOM 734 C C . LEU A 1 98 ? 3.544 -1.772 -11.834 1.00 87.25 98 LEU A C 1
ATOM 736 O O . LEU A 1 98 ? 4.753 -2.003 -11.705 1.00 87.25 98 LEU A O 1
ATOM 740 N N . CYS A 1 99 ? 2.653 -2.009 -10.872 1.00 85.81 99 CYS A N 1
ATOM 741 C CA . CYS A 1 99 ? 2.990 -2.617 -9.591 1.00 85.81 99 CYS A CA 1
ATOM 742 C C . CYS A 1 99 ? 3.503 -4.056 -9.779 1.00 85.81 99 CYS A C 1
ATOM 744 O O . CYS A 1 99 ? 2.950 -4.843 -10.542 1.00 85.81 99 CYS A O 1
ATOM 746 N N . LYS A 1 100 ? 4.548 -4.427 -9.033 1.00 88.12 100 LYS A N 1
ATOM 747 C CA . LYS A 1 100 ? 5.114 -5.788 -8.950 1.00 88.12 100 LYS A CA 1
ATOM 748 C C . LYS A 1 100 ? 4.438 -6.648 -7.869 1.00 88.12 100 LYS A C 1
ATOM 750 O O . LYS A 1 100 ? 5.031 -7.615 -7.388 1.00 88.12 100 LYS A O 1
ATOM 755 N N . GLY A 1 101 ? 3.240 -6.267 -7.435 1.00 86.06 101 GLY A N 1
ATOM 756 C CA . GLY A 1 101 ? 2.448 -6.992 -6.444 1.00 86.06 101 GLY A CA 1
ATOM 757 C C . GLY A 1 101 ? 2.851 -6.780 -4.983 1.00 86.06 101 GLY A C 1
ATOM 758 O O . GLY A 1 101 ? 2.385 -7.535 -4.129 1.00 86.06 101 GLY A O 1
ATOM 759 N N . HIS A 1 102 ? 3.702 -5.794 -4.680 1.00 89.12 102 HIS A N 1
ATOM 760 C CA . HIS A 1 102 ? 4.058 -5.441 -3.304 1.00 89.12 102 HIS A CA 1
ATOM 761 C C . HIS A 1 102 ? 4.409 -3.958 -3.132 1.00 89.12 102 HIS A C 1
ATOM 763 O O . HIS A 1 102 ? 4.785 -3.274 -4.089 1.00 89.12 102 HIS A O 1
ATOM 769 N N . ALA A 1 103 ? 4.285 -3.478 -1.898 1.00 89.69 103 ALA A N 1
ATOM 770 C CA . ALA A 1 103 ? 4.588 -2.110 -1.492 1.00 89.69 103 ALA A CA 1
ATOM 771 C C . ALA A 1 103 ? 5.056 -2.071 -0.033 1.00 89.69 103 ALA A C 1
ATOM 773 O O . ALA A 1 103 ? 4.870 -3.033 0.715 1.00 89.69 103 ALA A O 1
ATOM 774 N N . ILE A 1 104 ? 5.652 -0.950 0.363 1.00 91.19 104 ILE A N 1
ATOM 775 C CA . ILE A 1 104 ? 5.987 -0.648 1.754 1.00 91.19 104 ILE A CA 1
ATOM 776 C C . ILE A 1 104 ? 5.326 0.674 2.122 1.00 91.19 104 ILE A C 1
ATOM 778 O O . ILE A 1 104 ? 5.454 1.656 1.391 1.00 91.19 104 ILE A O 1
ATOM 782 N N . LEU A 1 105 ? 4.614 0.684 3.244 1.00 91.56 105 LEU A N 1
ATOM 783 C CA . LEU A 1 105 ? 4.029 1.877 3.845 1.00 91.56 105 LEU A CA 1
ATOM 784 C C . LEU A 1 105 ? 4.745 2.151 5.161 1.00 91.56 105 LEU A C 1
ATOM 786 O O . LEU A 1 105 ? 4.961 1.226 5.938 1.00 91.56 105 LEU A O 1
ATOM 790 N N . ARG A 1 106 ? 5.073 3.409 5.429 1.00 91.69 106 ARG A N 1
ATOM 791 C CA . ARG A 1 106 ? 5.459 3.876 6.757 1.00 91.69 106 ARG A CA 1
ATOM 792 C C . ARG A 1 106 ? 4.289 4.652 7.336 1.00 91.69 106 ARG A C 1
ATOM 794 O O . ARG A 1 106 ? 3.746 5.551 6.697 1.00 91.69 106 ARG A O 1
ATOM 801 N N . MET A 1 107 ? 3.898 4.281 8.542 1.00 90.94 107 MET A N 1
ATOM 802 C CA . MET A 1 107 ? 2.838 4.943 9.288 1.00 90.94 107 MET A CA 1
ATOM 803 C C . MET A 1 107 ? 3.412 6.063 10.150 1.00 90.94 107 MET A C 1
ATOM 805 O O . MET A 1 107 ? 4.610 6.103 10.438 1.00 90.94 107 MET A O 1
ATOM 809 N N . VAL A 1 108 ? 2.554 6.990 10.564 1.00 91.00 108 VAL A N 1
ATOM 810 C CA . VAL A 1 108 ? 2.936 8.063 11.494 1.00 91.00 108 VAL A CA 1
ATOM 811 C C . VAL A 1 108 ? 3.126 7.512 12.913 1.00 91.00 108 VAL A C 1
ATOM 813 O O . VAL A 1 108 ? 4.019 7.962 13.630 1.00 91.00 108 VAL A O 1
ATOM 816 N N . SER A 1 109 ? 2.351 6.489 13.293 1.00 89.06 109 SER A N 1
ATOM 817 C CA . SER A 1 109 ? 2.414 5.845 14.607 1.00 89.06 109 SER A CA 1
ATOM 818 C C . SER A 1 109 ? 2.555 4.322 14.526 1.00 89.06 109 SER A C 1
ATOM 820 O O . SER A 1 109 ? 2.112 3.668 13.575 1.00 89.06 109 SER A O 1
ATOM 822 N N . ASP A 1 110 ? 3.164 3.755 15.565 1.00 87.62 110 ASP A N 1
ATOM 823 C CA . ASP A 1 110 ? 3.311 2.311 15.761 1.00 87.62 110 ASP A CA 1
ATOM 824 C C . ASP A 1 110 ? 1.936 1.635 15.899 1.00 87.62 110 ASP A C 1
ATOM 826 O O . ASP A 1 110 ? 1.739 0.522 15.404 1.00 87.62 110 ASP A O 1
ATOM 830 N N . ASP A 1 111 ? 0.970 2.327 16.513 1.00 86.25 111 ASP A N 1
ATOM 831 C CA . ASP A 1 111 ? -0.411 1.865 16.643 1.00 86.25 111 ASP A CA 1
ATOM 832 C C . ASP A 1 111 ? -1.122 1.784 15.295 1.00 86.25 111 ASP A C 1
ATOM 834 O O . ASP A 1 111 ? -1.708 0.749 14.990 1.00 86.25 111 ASP A O 1
ATOM 838 N N . ALA A 1 112 ? -0.994 2.791 14.429 1.00 85.50 112 ALA A N 1
ATOM 839 C CA . ALA A 1 112 ? -1.579 2.735 13.090 1.00 85.50 112 ALA A CA 1
ATOM 840 C C . ALA A 1 112 ? -0.981 1.583 12.261 1.00 85.50 112 ALA A C 1
ATOM 842 O O . ALA A 1 112 ? -1.700 0.855 11.571 1.00 85.50 112 ALA A O 1
ATOM 843 N N . ALA A 1 113 ? 0.331 1.349 12.378 1.00 87.12 113 ALA A N 1
ATOM 844 C CA . ALA A 1 113 ? 0.979 0.193 11.761 1.00 87.12 113 ALA A CA 1
ATOM 845 C C . ALA A 1 113 ? 0.495 -1.133 12.363 1.00 87.12 113 ALA A C 1
ATOM 847 O O . ALA A 1 113 ? 0.340 -2.122 11.643 1.00 87.12 113 ALA A O 1
ATOM 848 N N . ARG A 1 114 ? 0.233 -1.170 13.675 1.00 85.50 114 ARG A N 1
ATOM 849 C CA . ARG A 1 114 ? -0.341 -2.329 14.362 1.00 85.50 114 ARG A CA 1
ATOM 850 C C . ARG A 1 114 ? -1.756 -2.614 13.877 1.00 85.50 114 ARG A C 1
ATOM 852 O O . ARG A 1 114 ? -2.019 -3.767 13.550 1.00 85.50 114 ARG A O 1
ATOM 859 N N . LEU A 1 115 ? -2.620 -1.608 13.763 1.00 85.19 115 LEU A N 1
ATOM 860 C CA . LEU A 1 115 ? -3.979 -1.760 13.239 1.00 85.19 115 LEU A CA 1
ATOM 861 C C . LEU A 1 115 ? -3.949 -2.307 11.808 1.00 85.19 115 LEU A C 1
ATOM 863 O O . LEU A 1 115 ? -4.576 -3.327 11.539 1.00 85.19 115 LEU A O 1
ATOM 867 N N . LEU A 1 116 ? -3.119 -1.749 10.919 1.00 83.12 116 LEU A N 1
ATOM 868 C CA . LEU A 1 116 ? -2.992 -2.260 9.547 1.00 83.12 116 LEU A CA 1
ATOM 869 C C . LEU A 1 116 ? -2.550 -3.722 9.460 1.00 83.12 116 LEU A C 1
ATOM 871 O O . LEU A 1 116 ? -2.992 -4.446 8.573 1.00 83.12 116 LEU A O 1
ATOM 875 N N . ARG A 1 117 ? -1.700 -4.202 10.371 1.00 80.56 117 ARG A N 1
ATOM 876 C CA . ARG A 1 117 ? -1.311 -5.624 10.382 1.00 80.56 117 ARG A CA 1
ATOM 877 C C . ARG A 1 117 ? -2.482 -6.566 10.691 1.00 80.56 117 ARG A C 1
ATOM 879 O O . ARG A 1 117 ? -2.3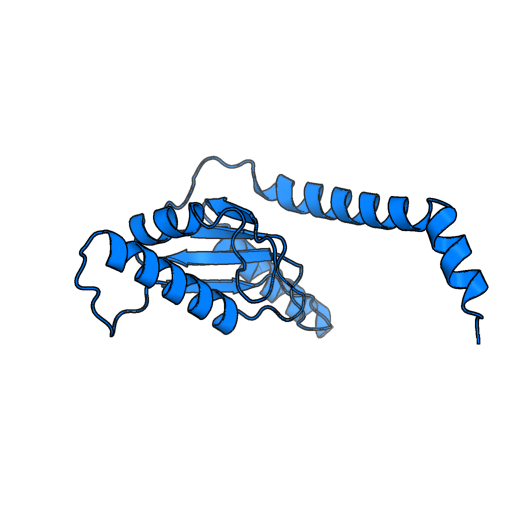83 -7.747 10.378 1.00 80.56 117 ARG A O 1
ATOM 886 N N . HIS A 1 118 ? -3.589 -6.062 11.236 1.00 77.25 118 HIS A N 1
ATOM 887 C CA . HIS A 1 118 ? -4.811 -6.837 11.469 1.00 77.25 118 HIS A CA 1
ATOM 888 C C . HIS A 1 118 ? -5.739 -6.909 10.239 1.00 77.25 118 HIS A C 1
ATOM 890 O O . HIS A 1 118 ? -6.740 -7.617 10.291 1.00 77.25 118 HIS A O 1
ATOM 896 N N . VAL A 1 119 ? -5.386 -6.284 9.102 1.00 66.94 119 VAL A N 1
ATOM 897 C CA . VAL A 1 119 ? -6.144 -6.284 7.819 1.00 66.94 119 VAL A CA 1
ATOM 898 C C . VAL A 1 119 ? -6.216 -7.673 7.142 1.00 66.94 119 VAL A C 1
ATOM 900 O O . VAL A 1 119 ? -6.626 -7.807 5.990 1.00 66.94 119 VAL A O 1
ATOM 903 N N . ILE A 1 120 ? -5.835 -8.756 7.823 1.00 55.50 120 ILE A N 1
ATOM 904 C CA . ILE A 1 120 ? -5.725 -10.093 7.227 1.00 55.50 120 ILE A CA 1
ATOM 905 C C . ILE A 1 120 ? -7.075 -10.544 6.649 1.00 55.50 120 ILE A C 1
ATOM 907 O O . ILE A 1 120 ? -8.021 -10.841 7.374 1.00 55.50 120 ILE A O 1
ATOM 911 N N . GLY A 1 121 ? -7.131 -10.658 5.319 1.00 50.31 121 GLY A N 1
ATOM 912 C CA . GLY A 1 121 ? -8.270 -11.229 4.598 1.00 50.31 121 GLY A CA 1
ATOM 913 C C . GLY A 1 121 ? -9.404 -10.259 4.263 1.00 50.31 121 GLY A C 1
ATOM 914 O O . GLY A 1 121 ? -10.444 -10.728 3.806 1.00 50.31 121 GLY A O 1
ATOM 915 N N . GLN A 1 122 ? -9.223 -8.948 4.454 1.00 56.16 122 GLN A N 1
ATOM 916 C CA . GLN A 1 122 ? -10.166 -7.947 3.950 1.00 56.16 122 GLN A CA 1
ATOM 917 C C . GLN A 1 122 ? -9.778 -7.453 2.554 1.00 56.16 122 GLN A C 1
ATOM 919 O O . GLN A 1 122 ? -8.601 -7.442 2.181 1.00 56.16 122 GLN A O 1
ATOM 924 N N . ALA A 1 123 ? -10.787 -7.033 1.787 1.00 58.78 123 ALA A N 1
ATOM 925 C CA . ALA A 1 123 ? -10.566 -6.411 0.495 1.00 58.78 123 ALA A CA 1
ATOM 926 C C . ALA A 1 123 ? -9.825 -5.080 0.691 1.00 58.78 123 ALA A C 1
ATOM 928 O O . ALA A 1 123 ? -10.321 -4.182 1.369 1.00 58.78 123 ALA A O 1
ATOM 929 N N . PHE A 1 124 ? -8.638 -4.949 0.105 1.00 63.19 124 PHE A N 1
ATOM 930 C CA . PHE A 1 124 ? -7.792 -3.768 0.265 1.00 63.19 124 PHE A CA 1
ATOM 931 C C . PHE A 1 124 ? -7.324 -3.283 -1.103 1.00 63.19 124 PHE A C 1
ATOM 933 O O . PHE A 1 124 ? -6.740 -4.044 -1.877 1.00 63.19 124 PHE A O 1
ATOM 940 N N . ALA A 1 125 ? -7.619 -2.018 -1.416 1.00 59.00 125 ALA A N 1
ATOM 941 C CA . ALA A 1 125 ? -7.288 -1.378 -2.692 1.00 59.00 125 ALA A CA 1
ATOM 942 C C . ALA A 1 125 ? -7.683 -2.214 -3.936 1.00 59.00 125 ALA A C 1
ATOM 944 O O . ALA A 1 125 ? -6.932 -2.303 -4.907 1.00 59.00 125 ALA A O 1
ATOM 945 N N . GLY A 1 126 ? -8.854 -2.862 -3.896 1.00 59.00 126 GLY A N 1
ATOM 946 C CA . GLY A 1 126 ? -9.371 -3.675 -5.004 1.00 59.00 126 GLY A CA 1
ATOM 947 C C . GLY A 1 126 ? -8.758 -5.076 -5.136 1.00 59.00 126 GLY A C 1
ATOM 948 O O . GLY A 1 126 ? -9.007 -5.742 -6.136 1.00 59.00 126 GLY A O 1
ATOM 949 N N . SER A 1 127 ? -7.966 -5.532 -4.159 1.00 60.22 127 SER A N 1
ATOM 950 C CA . SER A 1 127 ? -7.543 -6.934 -4.041 1.00 60.22 127 SER A CA 1
ATOM 951 C C . SER A 1 127 ? -8.381 -7.660 -2.999 1.00 60.22 127 SER A C 1
ATOM 953 O O . SER A 1 127 ? -8.540 -7.156 -1.890 1.00 60.22 127 SER A O 1
ATOM 955 N N . ASP A 1 128 ? -8.856 -8.861 -3.335 1.00 64.38 128 ASP A N 1
ATOM 956 C CA . ASP A 1 128 ? -9.657 -9.710 -2.443 1.00 64.38 128 ASP A CA 1
ATOM 957 C C . ASP A 1 128 ? -8.864 -10.210 -1.225 1.00 64.38 128 ASP A C 1
ATOM 959 O O . ASP A 1 128 ? -9.452 -10.577 -0.207 1.00 64.38 128 ASP A O 1
ATOM 963 N N . ARG A 1 129 ? -7.525 -10.266 -1.324 1.00 70.50 129 ARG A N 1
ATOM 964 C CA . ARG A 1 129 ? -6.632 -10.734 -0.252 1.00 70.50 129 ARG A CA 1
ATOM 965 C C . ARG A 1 129 ? -5.266 -10.057 -0.322 1.00 70.50 129 ARG A C 1
ATOM 967 O O . ARG A 1 129 ? -4.377 -10.522 -1.038 1.00 70.50 129 ARG A O 1
ATOM 974 N N . VAL A 1 130 ? -5.067 -9.019 0.485 1.00 75.25 130 VAL A N 1
ATOM 975 C CA . VAL A 1 130 ? -3.740 -8.430 0.723 1.00 75.25 130 VAL A CA 1
ATOM 976 C C . VAL A 1 130 ? -3.107 -9.078 1.954 1.00 75.25 130 VAL A C 1
ATOM 978 O O . VAL A 1 130 ? -3.746 -9.225 2.993 1.00 75.25 130 VAL A O 1
ATOM 981 N N . ASP A 1 131 ? -1.851 -9.508 1.820 1.00 80.31 131 ASP A N 1
ATOM 982 C CA . ASP A 1 131 ? -1.042 -10.000 2.942 1.00 80.31 131 ASP A CA 1
ATOM 983 C C . ASP A 1 131 ? -0.263 -8.814 3.516 1.00 80.31 131 ASP A C 1
ATOM 985 O O . ASP A 1 131 ? 0.494 -8.158 2.792 1.00 80.31 131 ASP A O 1
ATOM 989 N N . VAL A 1 132 ? -0.500 -8.524 4.795 1.00 81.50 132 VAL A N 1
ATOM 990 C CA . VAL A 1 132 ? 0.046 -7.367 5.502 1.00 81.50 132 VAL A CA 1
ATOM 991 C C . VAL A 1 132 ? 0.968 -7.851 6.607 1.00 81.50 132 VAL A C 1
ATOM 993 O O . VAL A 1 132 ? 0.562 -8.599 7.494 1.00 81.50 132 VAL A O 1
ATOM 996 N N . ARG A 1 133 ? 2.229 -7.422 6.565 1.00 84.50 133 ARG A N 1
ATOM 997 C CA . ARG A 1 133 ? 3.261 -7.825 7.529 1.00 84.50 133 ARG A CA 1
ATOM 998 C C . ARG A 1 133 ? 4.033 -6.619 8.022 1.00 84.50 133 ARG A C 1
ATOM 1000 O O . ARG A 1 133 ? 4.012 -5.564 7.402 1.00 84.50 133 ARG A O 1
ATOM 1007 N N . GLN A 1 134 ? 4.749 -6.774 9.125 1.00 84.44 134 GLN A N 1
ATOM 1008 C CA . GLN A 1 134 ? 5.748 -5.782 9.505 1.00 84.44 134 GLN A CA 1
ATOM 1009 C C . GLN A 1 134 ? 6.859 -5.752 8.447 1.00 84.44 134 GLN A C 1
ATOM 1011 O O . GLN A 1 134 ? 7.294 -6.805 7.978 1.00 84.44 134 GLN A O 1
ATOM 1016 N N . ALA A 1 135 ? 7.280 -4.557 8.040 1.00 80.94 135 ALA A N 1
ATOM 1017 C CA . ALA A 1 135 ? 8.432 -4.403 7.166 1.00 80.94 135 ALA A CA 1
ATOM 1018 C C . ALA A 1 135 ? 9.726 -4.375 7.986 1.00 80.94 135 ALA A C 1
ATOM 1020 O O . ALA A 1 135 ? 9.759 -3.915 9.129 1.00 80.94 135 ALA A O 1
ATOM 1021 N N . ASN A 1 136 ? 10.811 -4.824 7.366 1.00 80.06 136 ASN A N 1
ATOM 1022 C CA . ASN A 1 136 ? 12.133 -4.755 7.977 1.00 80.06 136 ASN A CA 1
ATOM 1023 C C . ASN A 1 136 ? 12.638 -3.310 7.980 1.00 80.06 136 ASN A C 1
ATOM 1025 O O . ASN A 1 136 ? 12.275 -2.503 7.117 1.00 80.06 136 ASN A O 1
ATOM 1029 N N . ALA A 1 137 ? 13.511 -2.984 8.926 1.00 76.94 137 ALA A N 1
ATOM 1030 C CA . ALA A 1 137 ? 14.193 -1.702 8.954 1.00 76.94 137 ALA A CA 1
ATOM 1031 C C . ALA A 1 137 ? 14.966 -1.487 7.645 1.00 76.94 137 ALA A C 1
ATOM 1033 O O . ALA A 1 137 ? 15.596 -2.401 7.109 1.00 76.94 137 ALA A O 1
ATOM 1034 N N . GLY A 1 138 ? 14.889 -0.272 7.104 1.00 79.38 138 GLY A N 1
ATOM 1035 C CA . GLY A 1 138 ? 15.545 0.076 5.844 1.00 79.38 138 GLY A CA 1
ATOM 1036 C C . GLY A 1 138 ? 14.875 -0.494 4.587 1.00 79.38 138 GLY A C 1
ATOM 1037 O O . GLY A 1 138 ? 15.357 -0.250 3.480 1.00 79.38 138 GLY A O 1
ATOM 1038 N N . ALA A 1 139 ? 13.787 -1.268 4.705 1.00 82.75 139 ALA A N 1
ATOM 1039 C CA . ALA A 1 139 ? 13.146 -1.884 3.545 1.00 82.75 139 ALA A CA 1
ATOM 1040 C C . ALA A 1 139 ? 12.542 -0.834 2.597 1.00 82.75 139 ALA A C 1
ATOM 1042 O O . ALA A 1 139 ? 12.598 -1.007 1.376 1.00 82.75 139 ALA A O 1
ATOM 1043 N N . LEU A 1 140 ? 12.010 0.266 3.142 1.00 85.00 140 LEU A N 1
ATOM 1044 C CA . LEU A 1 140 ? 11.456 1.375 2.364 1.00 85.00 140 LEU A CA 1
ATOM 1045 C C . LEU A 1 140 ? 12.545 2.055 1.523 1.00 85.00 140 LEU A C 1
ATOM 1047 O O . LEU A 1 140 ? 12.400 2.237 0.313 1.00 85.00 140 LEU A O 1
ATOM 1051 N N . GLU A 1 141 ? 13.671 2.366 2.155 1.00 88.88 141 GLU A N 1
ATOM 1052 C CA . GLU A 1 141 ? 14.843 2.983 1.544 1.00 88.88 141 GLU A CA 1
ATOM 1053 C C . GLU A 1 141 ? 15.455 2.056 0.486 1.00 88.88 141 GLU A C 1
ATOM 1055 O O . GLU A 1 141 ? 15.759 2.485 -0.630 1.00 88.88 141 GLU A O 1
ATOM 1060 N N . ALA A 1 142 ? 15.555 0.758 0.786 1.00 86.25 142 ALA A N 1
ATOM 1061 C CA . ALA A 1 142 ? 16.022 -0.248 -0.160 1.00 86.25 142 ALA A CA 1
ATOM 1062 C C . ALA A 1 142 ? 15.091 -0.374 -1.376 1.00 86.25 142 ALA A C 1
ATOM 1064 O O . ALA A 1 142 ? 15.563 -0.516 -2.510 1.00 86.25 142 ALA A O 1
ATOM 1065 N N . LEU A 1 143 ? 13.772 -0.313 -1.171 1.00 87.19 143 LEU A N 1
ATOM 1066 C CA . LEU A 1 143 ? 12.801 -0.357 -2.261 1.00 87.19 143 LEU A CA 1
ATOM 1067 C C . LEU A 1 143 ? 12.904 0.887 -3.150 1.00 87.19 143 LEU A C 1
ATOM 1069 O O . LEU A 1 143 ? 12.945 0.756 -4.377 1.00 87.19 143 LEU A O 1
ATOM 1073 N N . ARG A 1 144 ? 13.049 2.073 -2.553 1.00 87.31 144 ARG A N 1
ATOM 1074 C CA . ARG A 1 144 ? 13.297 3.325 -3.281 1.00 87.31 144 ARG A CA 1
ATOM 1075 C C . ARG A 1 144 ? 14.566 3.267 -4.112 1.00 87.31 144 ARG A C 1
ATOM 1077 O O . ARG A 1 144 ? 14.524 3.581 -5.302 1.00 87.31 144 ARG A O 1
ATOM 1084 N N . ALA A 1 145 ? 15.671 2.813 -3.524 1.00 86.50 145 ALA A N 1
ATOM 1085 C CA . ALA A 1 145 ? 16.937 2.657 -4.231 1.00 86.50 145 ALA A CA 1
ATOM 1086 C C . ALA A 1 145 ? 16.793 1.697 -5.425 1.00 86.50 145 ALA A C 1
ATOM 1088 O O . ALA A 1 145 ? 17.233 2.008 -6.534 1.00 86.50 145 ALA A O 1
ATOM 1089 N N . LYS A 1 146 ? 16.092 0.567 -5.244 1.00 85.88 146 LYS A N 1
ATOM 1090 C CA . LYS A 1 146 ? 15.789 -0.383 -6.329 1.00 85.88 146 LYS A CA 1
ATOM 1091 C C . LYS A 1 146 ? 14.924 0.243 -7.423 1.00 85.88 146 LYS A C 1
ATOM 1093 O O . LYS A 1 146 ? 15.204 0.027 -8.604 1.00 85.88 146 LYS A O 1
ATOM 1098 N N . ASN A 1 147 ? 13.897 1.011 -7.067 1.00 86.75 147 ASN A N 1
ATOM 1099 C CA . ASN A 1 147 ? 13.030 1.696 -8.027 1.00 86.75 147 ASN A CA 1
ATOM 1100 C C . ASN A 1 147 ? 13.783 2.794 -8.795 1.00 86.75 147 ASN A C 1
ATOM 1102 O O . ASN A 1 147 ? 13.618 2.912 -10.009 1.00 86.75 147 ASN A O 1
ATOM 1106 N N . ALA A 1 148 ? 14.635 3.573 -8.126 1.00 87.81 148 ALA A N 1
ATOM 1107 C CA . ALA A 1 148 ? 15.501 4.565 -8.761 1.00 87.81 148 ALA A CA 1
ATOM 1108 C C . ALA A 1 148 ? 16.485 3.906 -9.742 1.00 87.81 148 ALA A C 1
ATOM 1110 O O . ALA A 1 148 ? 16.477 4.233 -10.927 1.00 87.81 148 ALA A O 1
ATOM 1111 N N . ALA A 1 149 ? 17.234 2.892 -9.296 1.00 85.56 149 ALA A N 1
ATOM 1112 C CA . ALA A 1 149 ? 18.171 2.156 -10.147 1.00 85.56 149 ALA A CA 1
ATOM 1113 C C . ALA A 1 149 ? 17.479 1.481 -11.344 1.00 85.56 149 ALA A C 1
ATOM 1115 O O . ALA A 1 149 ? 18.018 1.442 -12.449 1.00 85.56 149 ALA A O 1
ATOM 1116 N N . SER A 1 150 ? 16.265 0.958 -11.143 1.00 84.62 150 SER A N 1
ATOM 1117 C CA . SER A 1 150 ? 15.476 0.345 -12.215 1.00 84.62 150 SER A CA 1
ATOM 1118 C C . SER A 1 150 ? 15.042 1.371 -13.267 1.00 84.62 150 SER A C 1
ATOM 1120 O O . SER A 1 150 ? 15.045 1.046 -14.451 1.00 84.62 150 SER A O 1
ATOM 1122 N N . ARG A 1 151 ? 14.694 2.599 -12.855 1.00 83.69 151 ARG A N 1
ATOM 1123 C CA . ARG A 1 151 ? 14.341 3.695 -13.771 1.00 83.69 151 ARG A CA 1
ATOM 1124 C C . ARG A 1 151 ? 15.536 4.150 -14.601 1.00 83.69 151 ARG A C 1
ATOM 1126 O O . ARG A 1 151 ? 15.388 4.310 -15.805 1.00 83.69 151 ARG A O 1
ATOM 1133 N N . GLU A 1 152 ? 16.711 4.283 -13.993 1.00 85.88 152 GLU A N 1
ATOM 1134 C CA . GLU A 1 152 ? 17.931 4.647 -14.727 1.00 85.88 152 GLU A CA 1
ATOM 1135 C C . GLU A 1 152 ? 18.302 3.587 -15.774 1.00 85.88 152 GLU A C 1
ATOM 1137 O O . GLU A 1 152 ? 18.540 3.918 -16.932 1.00 85.88 152 GLU A O 1
ATOM 1142 N N . ARG A 1 153 ? 18.208 2.295 -15.432 1.00 79.56 153 ARG A N 1
ATOM 1143 C CA . ARG A 1 153 ? 18.417 1.194 -16.395 1.00 79.56 153 ARG A CA 1
ATOM 1144 C C . ARG A 1 153 ? 17.393 1.134 -17.530 1.00 79.56 153 ARG A C 1
ATOM 1146 O O . ARG A 1 153 ? 17.635 0.436 -18.502 1.00 79.56 153 ARG A O 1
ATOM 1153 N N . ALA A 1 154 ? 16.228 1.758 -17.376 1.00 78.19 154 ALA A N 1
ATOM 1154 C CA . ALA A 1 154 ? 15.193 1.773 -18.407 1.00 78.19 154 ALA A CA 1
ATOM 1155 C C . ALA A 1 154 ? 15.377 2.909 -19.423 1.00 78.19 154 ALA A C 1
ATOM 1157 O O . ALA A 1 154 ? 14.748 2.866 -20.476 1.00 78.19 154 ALA A O 1
ATOM 1158 N N . LYS A 1 155 ? 16.182 3.924 -19.080 1.00 74.69 155 LYS A N 1
ATOM 1159 C CA . LYS A 1 155 ? 16.507 5.067 -19.943 1.00 74.69 155 LYS A CA 1
ATOM 1160 C C . LYS A 1 155 ? 17.733 4.814 -20.832 1.00 74.69 155 LYS A C 1
ATOM 1162 O O . LYS A 1 155 ? 17.875 5.508 -21.833 1.00 74.69 155 LYS A O 1
ATOM 1167 N N . ALA A 1 156 ? 18.602 3.881 -20.434 1.00 59.66 156 ALA A N 1
ATOM 1168 C CA . ALA A 1 156 ? 19.756 3.401 -21.201 1.00 59.66 156 ALA A CA 1
ATOM 1169 C C . ALA A 1 156 ? 19.342 2.338 -22.226 1.00 59.66 156 ALA A C 1
ATOM 1171 O O . ALA A 1 156 ? 19.938 2.336 -23.323 1.00 59.66 156 ALA A O 1
#

Foldseek 3Di:
DDDPVVVVVVVVVCPVVVVVVVVVVVVVVVVCVQVPDPDFDLQKKKKFQDFQPDDQVLQQVQLQVQLVVVCVVVVDPDDPPDRQWPDKAFQAQQQPRTGPGMIMTGTPDSVSLVSQCVCAQPQTSNGRGMHMDTDGPCPNVVSVVVNVVSNVVNVD